Protein AF-A0A8J2WMW2-F1 (afdb_monomer_lite)

Foldseek 3Di:
DDDDDDDVDQADWDDDPLDPAIWGWDDKDKFADPDQAGDPDDDVNDHGRMDMDTDTAGCVLVDPVSRVVDDDPRHD

InterPro domains:
  IPR001148 Alpha carbonic anhydrase domain [PF00194] (10-72)
  IPR001148 Alpha carbonic anhydrase domain [PS51144] (1-76)
  IPR018338 Carbonic anhydrase, alpha-class, conserved site [PS00162] (39-55)
  IPR023561 Carbonic anhydrase, alpha-class [PTHR18952] (14-65)
  IPR036398 Alpha carbonic anhydrase domain superfamily [G3DSA:3.10.200.10] (1-73)
  IPR036398 Alpha carbonic anhydrase domain superfamily [SSF51069] (7-72)

Secondary structure (DSSP, 8-state):
------TTPPPPEEEETTEEEEEEEEEEEEEE-SSS---SS-BTTBPPSEEEEEEEEEGGGSSHHHHTT-------

Sequence (76 aa):
MKIEEGTSAELPFITGGGLSDRYNFVQLHFHWRESYFGSEHRINGEQYPAELHIVHYNSKYGSFNDALLHRDWDSD

pLDDT: mean 88.81, std 15.71, range [35.28, 98.44]

Organism: NCBI:txid27404

Radius of gyration: 16.11 Å; chains: 1; bounding box: 46×29×32 Å

Structure (mmCIF, N/CA/C/O backbone):
data_AF-A0A8J2WMW2-F1
#
_entry.id   AF-A0A8J2WMW2-F1
#
loop_
_atom_site.group_PDB
_atom_site.id
_atom_site.type_symbol
_atom_site.label_atom_id
_atom_site.label_alt_id
_atom_site.label_comp_id
_atom_site.label_asym_id
_atom_site.label_entity_id
_atom_site.label_seq_id
_atom_site.pdbx_PDB_ins_code
_atom_site.Cartn_x
_atom_site.Cartn_y
_atom_site.Cartn_z
_atom_site.occupancy
_atom_site.B_iso_or_equiv
_atom_site.auth_seq_id
_atom_site.auth_comp_id
_atom_site.auth_asym_id
_atom_site.auth_atom_id
_atom_site.pdbx_PDB_model_num
ATOM 1 N N . MET A 1 1 ? 19.002 6.360 16.168 1.00 42.03 1 MET A N 1
ATOM 2 C CA . MET A 1 1 ? 18.958 5.380 15.066 1.00 42.03 1 MET A CA 1
ATOM 3 C C . MET A 1 1 ? 19.955 5.849 14.023 1.00 42.03 1 MET A C 1
ATOM 5 O O . MET A 1 1 ? 19.754 6.917 13.465 1.00 42.03 1 MET A O 1
ATOM 9 N N . LYS A 1 2 ? 21.090 5.162 13.880 1.00 35.28 2 LYS A N 1
ATOM 10 C CA . LYS A 1 2 ? 22.052 5.443 12.808 1.00 35.28 2 LYS A CA 1
ATOM 11 C C . LYS A 1 2 ? 21.669 4.546 11.639 1.00 35.28 2 LYS A C 1
ATOM 13 O O . LYS A 1 2 ? 21.573 3.340 11.832 1.00 35.28 2 LYS A O 1
ATOM 18 N N . ILE A 1 3 ? 21.394 5.144 10.488 1.00 54.72 3 ILE A N 1
ATOM 19 C CA . ILE A 1 3 ? 21.294 4.408 9.233 1.00 54.72 3 ILE A CA 1
ATOM 20 C C . ILE A 1 3 ? 22.721 4.356 8.693 1.00 54.72 3 ILE A C 1
ATOM 22 O O . ILE A 1 3 ? 23.316 5.402 8.440 1.00 54.72 3 ILE A O 1
ATOM 26 N N . GLU A 1 4 ? 23.305 3.164 8.634 1.00 54.44 4 GLU A N 1
ATOM 27 C CA . GLU A 1 4 ? 24.580 2.950 7.951 1.00 54.44 4 GLU A CA 1
ATOM 28 C C . GLU A 1 4 ? 24.305 2.851 6.445 1.00 54.44 4 GLU A C 1
ATOM 30 O O . GLU A 1 4 ? 23.377 2.153 6.031 1.00 54.44 4 GLU A O 1
ATOM 35 N N . GLU A 1 5 ? 25.069 3.581 5.627 1.00 57.31 5 GLU A N 1
ATOM 36 C CA . GLU A 1 5 ? 24.938 3.543 4.168 1.00 57.31 5 GLU A CA 1
ATOM 37 C C . GLU A 1 5 ? 25.469 2.208 3.627 1.00 57.31 5 GLU A C 1
ATOM 39 O O . GLU A 1 5 ? 26.662 2.024 3.388 1.00 57.31 5 GLU A O 1
ATOM 44 N N . GLY A 1 6 ? 24.554 1.252 3.473 1.00 47.28 6 GLY A N 1
ATOM 45 C CA . GLY A 1 6 ? 24.790 -0.019 2.801 1.00 47.28 6 GLY A CA 1
ATOM 46 C C . GLY A 1 6 ? 24.703 0.125 1.281 1.00 47.28 6 GLY A C 1
ATOM 47 O O . GLY A 1 6 ? 23.758 0.707 0.750 1.00 47.28 6 GLY A O 1
ATOM 48 N N . THR A 1 7 ? 25.701 -0.435 0.597 1.00 54.47 7 THR A N 1
ATOM 49 C CA . THR A 1 7 ? 25.7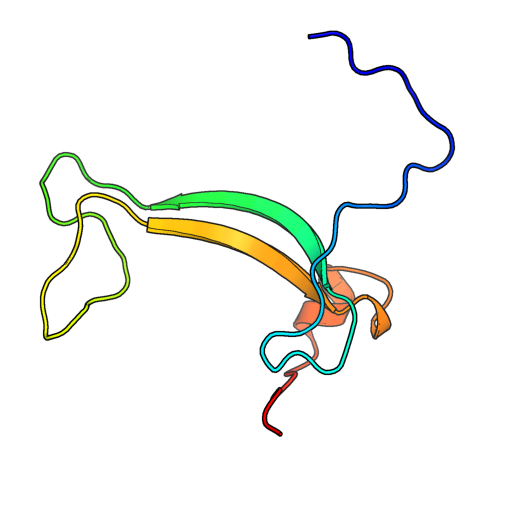66 -0.752 -0.842 1.00 54.47 7 THR A CA 1
ATOM 50 C C . THR A 1 7 ? 24.397 -0.850 -1.521 1.00 54.47 7 THR A C 1
ATOM 52 O O . THR A 1 7 ? 23.670 -1.771 -1.168 1.00 54.47 7 THR A O 1
ATOM 55 N N . SER A 1 8 ? 24.068 0.045 -2.475 1.00 60.91 8 SER A N 1
ATOM 56 C CA . SER A 1 8 ? 22.846 0.020 -3.322 1.00 60.91 8 SER A CA 1
ATOM 57 C C . SER A 1 8 ? 21.708 -0.801 -2.696 1.00 60.91 8 SER A C 1
ATOM 59 O O . SER A 1 8 ? 21.357 -1.861 -3.219 1.00 60.91 8 SER A O 1
ATOM 61 N N . ALA A 1 9 ? 21.260 -0.390 -1.504 1.00 68.19 9 ALA A N 1
ATOM 62 C CA . ALA A 1 9 ? 20.495 -1.269 -0.633 1.00 68.19 9 ALA A CA 1
ATOM 63 C C . ALA A 1 9 ? 19.219 -1.718 -1.347 1.00 68.19 9 ALA A C 1
ATOM 65 O O . ALA A 1 9 ? 18.388 -0.902 -1.749 1.00 68.19 9 ALA A O 1
ATOM 66 N N . GLU A 1 10 ? 19.107 -3.027 -1.543 1.00 82.69 10 GLU A N 1
ATOM 67 C CA . GLU A 1 10 ? 17.928 -3.655 -2.108 1.00 82.69 10 GLU A CA 1
ATOM 68 C C . GLU A 1 10 ? 16.693 -3.207 -1.313 1.00 82.69 10 GLU A C 1
ATOM 70 O O . GLU A 1 10 ? 16.656 -3.321 -0.086 1.00 82.69 10 GLU A O 1
ATOM 75 N N . LEU A 1 11 ? 15.699 -2.644 -2.006 1.00 90.38 11 LEU A N 1
ATOM 76 C CA . LEU A 1 11 ? 14.490 -2.148 -1.353 1.00 90.38 11 LEU A CA 1
ATOM 77 C C . LEU A 1 11 ? 13.749 -3.311 -0.675 1.00 90.38 11 LEU A C 1
ATOM 79 O O . LEU A 1 11 ? 13.640 -4.379 -1.291 1.00 90.38 11 LEU A O 1
ATOM 83 N N . PRO A 1 12 ? 13.180 -3.111 0.534 1.00 96.31 12 PRO A N 1
ATOM 84 C CA . PRO A 1 12 ? 12.247 -4.068 1.121 1.00 96.31 12 PRO A CA 1
ATOM 85 C C . PRO A 1 12 ? 11.141 -4.416 0.123 1.00 96.31 12 PRO A C 1
ATOM 87 O O . PRO A 1 12 ? 10.735 -3.564 -0.666 1.00 96.31 12 PRO A O 1
ATOM 90 N N . PHE A 1 13 ? 10.653 -5.653 0.130 1.00 96.75 13 PHE A N 1
ATOM 91 C CA . PHE A 1 13 ? 9.675 -6.104 -0.857 1.00 96.75 13 PHE A CA 1
ATOM 92 C C . PHE A 1 13 ? 8.725 -7.167 -0.304 1.00 96.75 13 PHE A C 1
ATOM 94 O O . PHE A 1 13 ? 9.016 -7.812 0.704 1.00 96.75 13 PHE A O 1
ATOM 101 N N . ILE A 1 14 ? 7.609 -7.369 -1.004 1.00 97.06 14 ILE A N 1
ATOM 102 C CA . ILE A 1 14 ? 6.640 -8.444 -0.762 1.00 97.06 14 ILE A CA 1
ATOM 103 C C . ILE A 1 14 ? 6.509 -9.349 -1.995 1.00 97.06 14 ILE A C 1
ATOM 105 O O . ILE A 1 14 ? 6.719 -8.911 -3.128 1.00 97.06 14 ILE A O 1
ATOM 109 N N . THR A 1 15 ? 6.186 -10.620 -1.750 1.00 96.50 15 THR A N 1
ATOM 110 C CA . THR A 1 15 ? 5.903 -11.673 -2.746 1.00 96.50 15 THR A CA 1
ATOM 111 C C . THR A 1 15 ? 4.891 -12.667 -2.159 1.00 96.50 15 THR A C 1
ATOM 113 O O . THR A 1 15 ? 4.716 -12.714 -0.938 1.00 96.50 15 THR A O 1
ATOM 116 N N . GLY A 1 16 ? 4.251 -13.483 -3.003 1.00 94.56 16 GLY A N 1
ATOM 117 C CA . GLY A 1 16 ? 3.275 -14.490 -2.573 1.00 94.56 16 GLY A CA 1
ATOM 118 C C . GLY A 1 16 ? 1.897 -13.898 -2.251 1.00 94.56 16 GLY A C 1
ATOM 119 O O . GLY A 1 16 ? 1.597 -12.771 -2.629 1.00 94.56 16 GLY A O 1
ATOM 120 N N . GLY A 1 17 ? 1.026 -14.664 -1.583 1.00 91.25 17 GLY A N 1
ATOM 121 C CA . GLY A 1 17 ? -0.308 -14.183 -1.179 1.00 91.25 17 GLY A CA 1
ATOM 122 C C . GLY A 1 17 ? -1.251 -13.823 -2.338 1.00 91.25 17 GLY A C 1
ATOM 123 O O . GLY A 1 17 ? -2.147 -13.010 -2.144 1.00 91.25 17 GLY A O 1
ATOM 124 N N . GLY A 1 18 ? -1.033 -14.405 -3.523 1.00 92.81 18 GLY A N 1
ATOM 125 C CA . GLY A 1 18 ? -1.763 -14.092 -4.758 1.00 92.81 18 GLY A CA 1
ATOM 126 C C . GLY A 1 18 ? -1.031 -13.129 -5.700 1.00 92.81 18 GLY A C 1
ATOM 127 O O . GLY A 1 18 ? -1.504 -12.912 -6.805 1.00 92.81 18 GLY A O 1
ATOM 128 N N . LEU A 1 19 ? 0.121 -12.574 -5.303 1.00 94.00 19 LEU A N 1
ATOM 129 C CA . LEU A 1 19 ? 0.938 -11.706 -6.158 1.00 94.00 19 LEU A CA 1
ATOM 130 C C . LEU A 1 19 ? 1.838 -12.533 -7.086 1.00 94.00 19 LEU A C 1
ATOM 132 O O . LEU A 1 19 ? 2.620 -13.362 -6.606 1.00 94.00 19 LEU A O 1
ATOM 136 N N . SER A 1 20 ? 1.771 -12.262 -8.391 1.00 93.94 20 SER A N 1
ATOM 137 C CA . SER A 1 20 ? 2.554 -12.968 -9.422 1.00 93.94 20 SER A CA 1
ATOM 138 C C . SER A 1 20 ? 4.036 -12.581 -9.419 1.00 93.94 20 SER A C 1
ATOM 140 O O . SER A 1 20 ? 4.901 -13.367 -9.803 1.00 93.94 20 SER A O 1
ATOM 142 N N . ASP A 1 21 ? 4.328 -11.357 -8.979 1.00 95.50 21 ASP A N 1
ATOM 143 C CA . ASP A 1 21 ? 5.636 -10.719 -9.083 1.00 95.50 21 ASP A CA 1
ATOM 144 C C . ASP A 1 21 ? 6.156 -10.231 -7.719 1.00 95.50 21 ASP A C 1
ATOM 146 O O . ASP A 1 21 ? 5.493 -10.301 -6.680 1.00 95.50 21 ASP A O 1
ATOM 150 N N . ARG A 1 22 ? 7.375 -9.684 -7.727 1.00 95.88 22 ARG A N 1
ATOM 151 C CA . ARG A 1 22 ? 7.954 -8.953 -6.598 1.00 95.88 22 ARG A CA 1
ATOM 152 C C . ARG A 1 22 ? 7.485 -7.504 -6.592 1.00 95.88 22 ARG A C 1
ATOM 154 O O . ARG A 1 22 ? 7.693 -6.782 -7.569 1.00 95.88 22 ARG A O 1
ATOM 161 N N . TYR A 1 23 ? 7.010 -7.046 -5.438 1.00 97.12 23 TYR A N 1
ATOM 162 C CA . TYR A 1 23 ? 6.584 -5.667 -5.229 1.00 97.12 23 TYR A CA 1
ATOM 163 C C . TYR A 1 23 ? 7.504 -4.939 -4.240 1.00 97.12 23 TYR A C 1
ATOM 165 O O . TYR A 1 23 ? 7.581 -5.305 -3.069 1.00 97.12 23 TYR A O 1
ATOM 173 N N . ASN A 1 24 ? 8.207 -3.905 -4.705 1.00 97.00 24 ASN A N 1
ATOM 174 C CA . ASN A 1 24 ? 9.178 -3.131 -3.927 1.00 97.00 24 ASN A CA 1
ATOM 175 C C . ASN A 1 24 ? 8.502 -2.026 -3.111 1.00 97.00 24 ASN A C 1
ATOM 177 O O . ASN A 1 24 ? 7.640 -1.312 -3.621 1.00 97.00 24 ASN A O 1
ATOM 181 N N . PHE A 1 25 ? 8.933 -1.859 -1.863 1.00 97.06 25 PHE A N 1
ATOM 182 C CA . PHE A 1 25 ? 8.445 -0.857 -0.923 1.00 97.06 25 PHE A CA 1
ATOM 183 C C . PHE A 1 25 ? 8.718 0.564 -1.418 1.00 97.06 25 PHE A C 1
ATOM 185 O O . PHE A 1 25 ? 9.793 0.865 -1.941 1.00 97.06 25 PHE A O 1
ATOM 192 N N . VAL A 1 26 ? 7.743 1.442 -1.196 1.00 97.06 26 VAL A N 1
ATOM 193 C CA . VAL A 1 26 ? 7.824 2.872 -1.515 1.00 97.06 26 VAL A CA 1
ATOM 194 C C . VAL A 1 26 ? 7.695 3.699 -0.250 1.00 97.06 26 VAL A C 1
ATOM 196 O O . VAL A 1 26 ? 8.539 4.541 0.043 1.00 97.06 26 VAL A O 1
ATOM 199 N N . GLN A 1 27 ? 6.603 3.486 0.479 1.00 97.44 27 GLN A N 1
ATOM 200 C CA . GLN A 1 27 ? 6.226 4.287 1.631 1.00 97.44 27 GLN A CA 1
ATOM 201 C C . GLN A 1 27 ? 5.198 3.552 2.484 1.00 97.44 27 GLN A C 1
ATOM 203 O O . GLN A 1 27 ? 4.602 2.557 2.064 1.00 97.44 27 GLN A O 1
ATOM 208 N N . LEU A 1 28 ? 4.978 4.086 3.679 1.00 98.00 28 LEU A N 1
ATOM 209 C CA . LEU A 1 28 ? 3.809 3.774 4.481 1.00 98.00 28 LEU A CA 1
ATOM 210 C C . LEU A 1 28 ? 3.154 5.063 4.966 1.00 98.00 28 LEU A C 1
ATOM 212 O O . LEU A 1 28 ? 3.837 6.069 5.179 1.00 98.00 28 LEU A O 1
ATOM 216 N N . HIS A 1 29 ? 1.846 5.025 5.178 1.00 98.19 29 HIS A N 1
ATOM 217 C CA . HIS A 1 29 ? 1.097 6.111 5.799 1.00 98.19 29 HIS A CA 1
ATOM 218 C C . HIS A 1 29 ? -0.170 5.580 6.466 1.00 98.19 29 HIS A C 1
ATOM 220 O O . HIS A 1 29 ? -0.661 4.502 6.138 1.00 98.19 29 HIS A O 1
ATOM 226 N N . PHE A 1 30 ? -0.689 6.345 7.420 1.00 97.62 30 PHE A N 1
ATOM 227 C CA . PHE A 1 30 ? -1.917 6.003 8.121 1.00 97.62 30 PHE A CA 1
ATOM 228 C C . PHE A 1 30 ? -3.049 6.918 7.665 1.00 97.62 30 PHE A C 1
ATOM 230 O O . PHE A 1 30 ? -2.852 8.122 7.495 1.00 97.62 30 PHE A O 1
ATOM 237 N N . HIS A 1 31 ? -4.243 6.351 7.574 1.00 97.19 31 HIS A N 1
ATOM 238 C CA . HIS A 1 31 ? -5.504 7.075 7.612 1.00 97.19 31 HIS A CA 1
ATOM 239 C C . HIS A 1 31 ? -6.082 6.930 9.012 1.00 97.19 31 HIS A C 1
ATOM 241 O O . HIS A 1 31 ? -6.203 5.820 9.530 1.00 97.19 31 HIS A O 1
ATOM 247 N N . TRP A 1 32 ? -6.393 8.048 9.657 1.00 96.62 32 TRP A N 1
ATOM 248 C CA . TRP A 1 32 ? -7.029 8.057 10.970 1.00 96.62 32 TRP A CA 1
ATOM 249 C C . TRP A 1 32 ? -7.906 9.295 11.135 1.00 96.62 32 TRP A C 1
ATOM 251 O O . TRP A 1 32 ? -7.806 10.269 10.384 1.00 96.62 32 TRP A O 1
ATOM 261 N N . ARG A 1 33 ? -8.772 9.265 12.147 1.00 93.38 33 ARG A N 1
ATOM 262 C CA . ARG A 1 33 ? -9.564 10.415 12.591 1.00 93.38 33 ARG A CA 1
ATOM 263 C C . ARG A 1 33 ? -9.479 10.534 14.107 1.00 93.38 33 ARG A C 1
ATOM 265 O O . ARG A 1 33 ? -9.023 9.622 14.783 1.00 93.38 33 ARG A O 1
ATOM 272 N N . GLU A 1 34 ? -9.933 11.663 14.640 1.00 88.88 34 GLU A N 1
ATOM 273 C CA . GLU A 1 34 ? -10.039 11.853 16.094 1.00 88.88 34 GLU A CA 1
ATOM 274 C C . GLU A 1 34 ? -11.105 10.941 16.733 1.00 88.88 34 GLU A C 1
ATOM 276 O O . GLU A 1 34 ? -11.085 10.709 17.938 1.00 88.88 34 GLU A O 1
ATOM 281 N N . SER A 1 35 ? -12.036 10.407 15.933 1.00 89.38 35 SER A N 1
ATOM 282 C CA . SER A 1 35 ? -13.064 9.457 16.367 1.00 89.38 35 SER A CA 1
ATOM 283 C C . SER A 1 35 ? -12.661 8.000 16.103 1.00 89.38 35 SER A C 1
ATOM 285 O O . SER A 1 35 ? -11.692 7.719 15.406 1.00 89.38 35 SER A O 1
ATOM 287 N N . TYR A 1 36 ? -13.469 7.050 16.583 1.00 89.31 36 TYR A N 1
ATOM 288 C CA . TYR A 1 36 ? -13.289 5.611 16.332 1.00 89.31 36 TYR A CA 1
ATOM 289 C C . TYR A 1 36 ? -13.537 5.168 14.874 1.00 89.31 36 TYR A C 1
ATOM 291 O O . TYR A 1 36 ? -13.480 3.979 14.581 1.00 89.31 36 TYR A O 1
ATOM 299 N N . PHE A 1 37 ? -13.811 6.100 13.958 1.00 93.06 37 PHE A N 1
ATOM 300 C CA . PHE A 1 37 ? -14.199 5.832 12.572 1.00 93.06 37 PHE A CA 1
ATOM 301 C C . PHE A 1 37 ? -13.160 6.390 11.590 1.00 93.06 37 PHE A C 1
ATOM 303 O O . PHE A 1 37 ? -13.457 7.318 10.838 1.00 93.06 37 PHE A O 1
ATOM 310 N N . GLY A 1 38 ? -11.932 5.879 11.645 1.00 94.88 38 GLY A N 1
ATO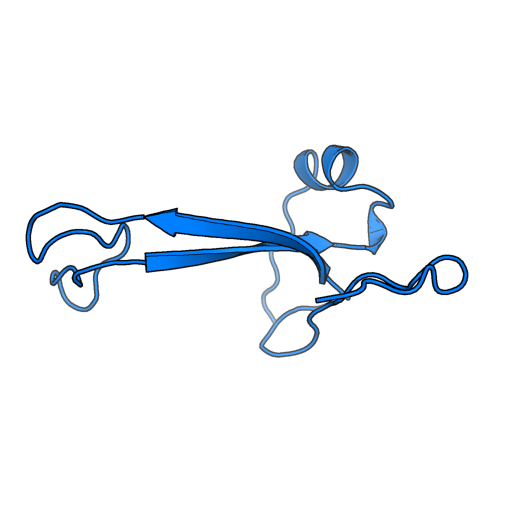M 311 C CA . GLY A 1 38 ? -10.792 6.412 10.898 1.00 94.88 38 GLY A CA 1
ATOM 312 C C . GLY A 1 38 ? -10.313 5.579 9.709 1.00 94.88 38 GLY A C 1
ATOM 313 O O . GLY A 1 38 ? -9.632 6.142 8.858 1.00 94.88 38 GLY A O 1
ATOM 314 N N . SER A 1 39 ? -10.657 4.290 9.625 1.00 97.38 39 SER A N 1
ATOM 315 C CA . SER A 1 39 ? -10.310 3.442 8.477 1.00 97.38 39 SER A CA 1
ATOM 316 C C . SER A 1 39 ? -11.091 3.837 7.224 1.00 97.38 39 SER A C 1
ATOM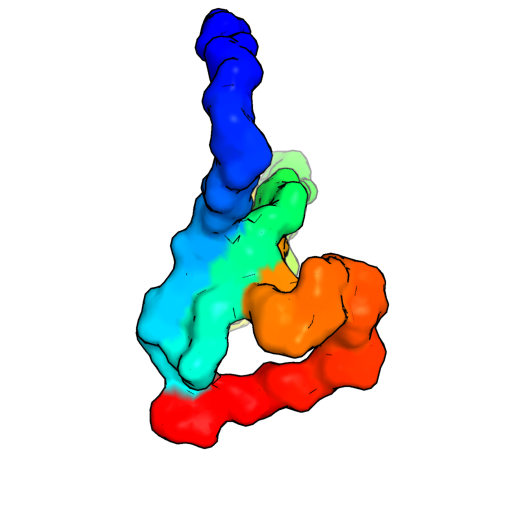 318 O O . SER A 1 39 ? -12.233 4.289 7.317 1.00 97.38 39 SER A O 1
ATOM 320 N N . GLU A 1 40 ? -10.492 3.643 6.052 1.00 96.44 40 GLU A N 1
ATOM 321 C CA . GLU A 1 40 ? -11.159 3.873 4.768 1.00 96.44 40 GLU A CA 1
ATOM 322 C C . GLU A 1 40 ? -12.048 2.675 4.409 1.00 96.44 40 GLU A C 1
ATOM 324 O O . GLU A 1 40 ? -13.227 2.828 4.073 1.00 96.44 40 GLU A O 1
ATOM 329 N N . HIS A 1 41 ? -11.505 1.465 4.547 1.00 96.69 41 HIS A N 1
ATOM 330 C CA . HIS A 1 41 ? -12.223 0.216 4.360 1.00 96.69 41 HIS A CA 1
ATOM 331 C C . HIS A 1 41 ? -13.103 -0.126 5.563 1.00 96.69 41 HIS A C 1
ATOM 333 O O . HIS A 1 41 ? -12.884 0.306 6.701 1.00 96.69 41 HIS A O 1
ATOM 339 N N . ARG A 1 42 ? -14.121 -0.948 5.286 1.00 96.81 42 ARG A N 1
ATOM 340 C CA . ARG A 1 42 ? -15.102 -1.428 6.259 1.00 96.81 42 ARG A CA 1
ATOM 341 C C . ARG A 1 42 ? -15.176 -2.942 6.255 1.00 96.81 42 ARG A C 1
ATOM 343 O O . ARG A 1 42 ? -15.192 -3.548 5.187 1.00 96.81 42 ARG A O 1
ATOM 350 N N . ILE A 1 43 ? -15.339 -3.537 7.431 1.00 96.56 43 ILE A N 1
ATOM 351 C CA . ILE A 1 43 ? -15.646 -4.963 7.578 1.00 96.56 43 ILE A CA 1
ATOM 352 C C . ILE A 1 43 ? -17.093 -5.064 8.048 1.00 96.56 43 ILE A C 1
ATOM 354 O O . ILE A 1 43 ? -17.448 -4.524 9.090 1.00 96.56 43 ILE A O 1
ATOM 358 N N . ASN A 1 44 ? -17.959 -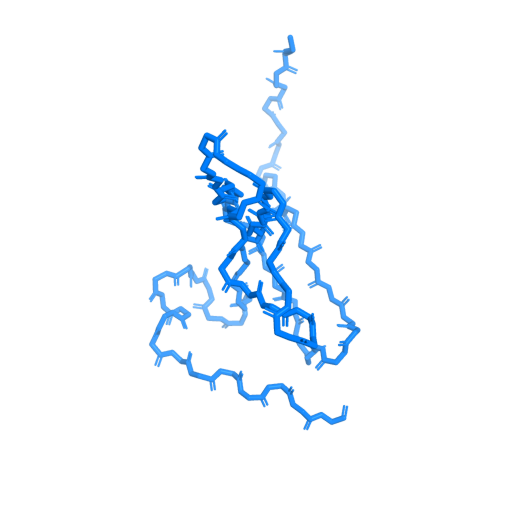5.694 7.248 1.00 96.69 44 ASN A N 1
ATOM 359 C CA . ASN A 1 44 ? -19.397 -5.817 7.534 1.00 96.69 44 ASN A CA 1
ATOM 360 C C . ASN A 1 44 ? -20.100 -4.472 7.839 1.00 96.69 44 ASN A C 1
ATOM 362 O O . ASN A 1 44 ? -21.045 -4.413 8.619 1.00 96.69 44 ASN A O 1
ATOM 366 N N . GLY A 1 45 ? -19.634 -3.383 7.217 1.00 96.06 45 GLY A N 1
ATOM 367 C CA . GLY A 1 45 ? -20.162 -2.025 7.404 1.00 96.06 45 GLY A CA 1
ATOM 368 C C . GLY A 1 45 ? -19.484 -1.204 8.510 1.00 96.06 45 GLY A C 1
ATOM 369 O O . GLY A 1 45 ? -19.657 0.020 8.541 1.00 96.06 45 GLY A O 1
ATOM 370 N N . GLU A 1 46 ? -18.662 -1.822 9.359 1.00 94.88 46 GLU A N 1
ATOM 371 C CA . GLU A 1 46 ? -17.958 -1.171 10.469 1.00 94.88 46 GLU A CA 1
ATOM 372 C C . GLU A 1 46 ? -16.599 -0.598 10.032 1.00 94.88 46 GLU A C 1
ATOM 374 O O . GLU A 1 46 ? -15.868 -1.242 9.281 1.00 94.88 46 GLU A O 1
ATOM 379 N N . GLN A 1 47 ? -16.272 0.618 10.490 1.00 96.81 47 GLN A N 1
ATOM 380 C CA . GLN A 1 47 ? -14.933 1.218 10.351 1.00 96.81 47 GLN A CA 1
ATOM 381 C C . GLN A 1 47 ? -14.157 1.049 11.654 1.00 96.81 47 GLN A C 1
ATOM 383 O O . GLN A 1 47 ? -14.743 1.089 12.734 1.00 96.81 47 GLN A O 1
ATOM 388 N N . TYR A 1 48 ? -12.839 0.960 11.536 1.00 95.94 48 TYR A N 1
ATOM 389 C CA . TYR A 1 48 ? -11.901 0.875 12.648 1.00 95.94 48 TYR A CA 1
ATOM 390 C C . TYR A 1 48 ? -11.250 2.238 12.930 1.00 95.94 48 TYR A C 1
ATOM 392 O O . TYR A 1 48 ? -11.357 3.154 12.110 1.00 95.94 48 TYR A O 1
ATOM 400 N N . PRO A 1 49 ? -10.548 2.409 14.066 1.00 97.38 49 PRO A N 1
ATOM 401 C CA . PRO A 1 49 ? -9.964 3.702 14.435 1.00 97.38 49 PRO A CA 1
ATOM 402 C C . PRO A 1 49 ? -8.910 4.244 13.458 1.00 97.38 49 PRO A C 1
ATOM 404 O O . PRO A 1 49 ? -8.732 5.456 13.367 1.00 97.38 49 PRO A O 1
ATOM 407 N N . ALA A 1 50 ? -8.217 3.370 12.728 1.00 97.00 50 ALA A N 1
ATOM 408 C CA . ALA A 1 50 ? -7.220 3.747 11.734 1.00 97.00 50 ALA A CA 1
ATOM 409 C C . ALA A 1 50 ? -7.022 2.633 10.695 1.00 97.00 50 ALA A C 1
ATOM 411 O O . ALA A 1 50 ? -7.378 1.479 10.936 1.00 97.00 50 ALA A O 1
ATOM 412 N N . GLU A 1 51 ? -6.401 2.980 9.574 1.00 98.44 51 GLU A N 1
ATOM 413 C CA . GLU A 1 51 ? -5.949 2.064 8.528 1.00 98.44 51 GLU A CA 1
ATOM 414 C C . GLU A 1 51 ? -4.510 2.402 8.130 1.00 98.44 51 GLU A C 1
ATOM 416 O O . GLU A 1 51 ? -4.163 3.569 7.968 1.00 98.44 51 GLU A O 1
ATOM 421 N N . LEU A 1 52 ? -3.656 1.385 8.000 1.00 98.06 52 LEU A N 1
ATOM 422 C CA . LEU A 1 52 ? -2.271 1.533 7.554 1.00 98.06 52 LEU A CA 1
ATOM 423 C C . LEU A 1 52 ? -2.167 1.094 6.096 1.00 98.06 52 LEU A C 1
ATOM 425 O O . LEU A 1 52 ? -2.454 -0.057 5.771 1.00 98.06 52 LEU A O 1
ATOM 429 N N . HIS A 1 53 ? -1.688 1.986 5.238 1.00 98.44 53 HIS A N 1
ATOM 430 C CA . HIS A 1 53 ? -1.305 1.662 3.870 1.00 98.44 53 HIS A CA 1
ATOM 431 C C . HIS A 1 53 ? 0.207 1.466 3.801 1.00 98.44 53 HIS A C 1
ATOM 433 O O . HIS A 1 53 ? 0.966 2.370 4.149 1.00 98.44 53 HIS A O 1
ATOM 439 N N . ILE A 1 54 ? 0.643 0.292 3.336 1.00 98.06 54 ILE A N 1
ATOM 440 C CA . ILE A 1 54 ? 2.045 0.000 3.005 1.00 98.06 54 ILE A CA 1
ATOM 441 C C . ILE A 1 54 ? 2.131 -0.145 1.487 1.00 98.06 54 ILE A C 1
ATOM 443 O O . ILE A 1 54 ? 1.709 -1.153 0.916 1.00 98.06 54 ILE A O 1
ATOM 447 N N . VAL A 1 55 ? 2.638 0.889 0.826 1.00 97.50 55 VAL A N 1
ATOM 448 C CA . VAL A 1 55 ? 2.595 1.005 -0.631 1.00 97.50 55 VAL A CA 1
ATOM 449 C C . VAL A 1 55 ? 3.824 0.353 -1.246 1.00 97.50 55 VAL A C 1
ATOM 451 O O . VAL A 1 55 ? 4.962 0.661 -0.880 1.00 97.50 55 VAL A O 1
ATOM 454 N N . HIS A 1 56 ? 3.572 -0.516 -2.221 1.00 97.50 56 HIS A N 1
ATOM 455 C CA . HIS A 1 56 ? 4.592 -1.177 -3.021 1.00 97.50 56 HIS A CA 1
ATOM 456 C C . HIS A 1 56 ? 4.285 -1.014 -4.517 1.00 97.50 56 HIS A C 1
ATOM 458 O O . HIS A 1 56 ? 3.129 -0.817 -4.887 1.00 97.50 56 HIS A O 1
ATOM 464 N N . TYR A 1 57 ? 5.299 -1.125 -5.376 1.00 96.56 57 TYR A N 1
ATOM 465 C CA . TYR A 1 57 ? 5.129 -1.197 -6.834 1.00 96.56 57 TYR A CA 1
ATOM 466 C C . TYR A 1 57 ? 5.704 -2.478 -7.402 1.00 96.56 57 TYR A C 1
ATOM 468 O O . TYR A 1 57 ? 6.713 -2.977 -6.901 1.00 96.56 57 TYR A O 1
ATOM 476 N N . ASN A 1 58 ? 5.101 -2.975 -8.479 1.00 96.94 58 ASN A N 1
ATOM 477 C CA . ASN A 1 58 ? 5.616 -4.137 -9.177 1.00 96.94 58 ASN A CA 1
ATOM 478 C C . ASN A 1 58 ? 6.982 -3.822 -9.798 1.00 96.94 58 ASN A C 1
ATOM 480 O O . ASN A 1 58 ? 7.117 -2.961 -10.672 1.00 96.94 58 ASN A O 1
ATOM 484 N N . SER A 1 59 ? 8.005 -4.535 -9.336 1.00 95.94 59 SER A N 1
ATOM 485 C CA . SER A 1 59 ? 9.395 -4.314 -9.731 1.00 95.94 59 SER A CA 1
ATOM 486 C C . SER A 1 59 ? 9.651 -4.554 -11.223 1.00 95.94 59 SER A C 1
ATOM 488 O O . SER A 1 59 ? 10.613 -3.998 -11.755 1.00 95.94 59 SER A O 1
ATOM 490 N N . LYS A 1 60 ? 8.775 -5.289 -11.929 1.00 96.25 60 LYS A N 1
ATOM 491 C CA . LYS A 1 60 ? 8.903 -5.538 -13.376 1.00 96.25 60 LYS A CA 1
ATOM 492 C C . LYS A 1 60 ? 8.846 -4.272 -14.235 1.00 96.25 60 LYS A C 1
ATOM 494 O O . LYS A 1 60 ? 9.363 -4.276 -15.348 1.00 96.25 60 LYS A O 1
ATOM 499 N N . TYR A 1 61 ? 8.259 -3.191 -13.720 1.00 96.75 61 TYR A N 1
ATOM 500 C CA . TYR A 1 61 ? 8.162 -1.906 -14.420 1.00 96.75 61 TYR A CA 1
ATOM 501 C C . TYR A 1 61 ? 9.351 -0.973 -14.158 1.00 96.75 61 TYR A C 1
ATOM 503 O O . TYR A 1 61 ? 9.404 0.122 -14.702 1.00 96.75 61 TYR A O 1
ATOM 511 N N . GLY A 1 62 ? 10.320 -1.382 -13.332 1.00 94.50 62 GLY A N 1
ATOM 512 C CA . GLY A 1 62 ? 11.563 -0.645 -13.087 1.00 94.50 62 GLY A CA 1
ATOM 513 C C . GLY A 1 62 ? 11.440 0.553 -12.138 1.00 94.50 62 GLY A C 1
ATOM 514 O O . GLY A 1 62 ? 12.356 0.783 -11.350 1.00 94.50 62 GLY A O 1
ATOM 515 N N . SER A 1 63 ? 10.323 1.287 -12.148 1.00 94.75 63 SER A N 1
ATOM 516 C CA . SER A 1 63 ? 10.090 2.418 -11.243 1.00 94.75 63 SER A CA 1
ATOM 517 C C . SER A 1 63 ? 8.643 2.512 -10.749 1.00 94.75 63 SER A C 1
ATOM 519 O O . SER A 1 63 ? 7.718 1.995 -11.375 1.00 94.75 63 SER A O 1
ATOM 521 N N . PHE A 1 64 ? 8.437 3.216 -9.627 1.00 95.19 64 PHE A N 1
ATOM 522 C CA . PHE A 1 64 ? 7.094 3.512 -9.115 1.00 95.19 64 PHE A CA 1
ATOM 523 C C . PHE A 1 64 ? 6.250 4.266 -10.150 1.00 95.19 64 PHE A C 1
ATOM 525 O O . PHE A 1 64 ? 5.101 3.906 -10.373 1.00 95.19 64 PHE A O 1
ATOM 532 N N . ASN A 1 65 ? 6.825 5.278 -10.809 1.00 97.00 65 ASN A N 1
ATOM 533 C CA . ASN A 1 65 ? 6.103 6.106 -11.777 1.00 97.00 65 ASN A CA 1
ATOM 534 C C . ASN A 1 65 ? 5.679 5.314 -13.014 1.00 97.00 65 ASN A C 1
ATOM 536 O O . ASN A 1 65 ? 4.567 5.506 -13.497 1.00 97.00 65 ASN A O 1
ATOM 540 N N . ASP A 1 66 ? 6.538 4.417 -13.498 1.00 97.56 66 ASP A N 1
ATOM 541 C CA . ASP A 1 66 ? 6.198 3.560 -14.632 1.00 97.56 66 ASP A CA 1
ATOM 542 C C . ASP A 1 66 ? 5.109 2.560 -14.234 1.00 97.56 66 ASP A C 1
ATOM 544 O O . ASP A 1 66 ? 4.138 2.388 -14.966 1.00 97.56 66 ASP A O 1
ATOM 548 N N . ALA A 1 67 ? 5.189 1.981 -13.030 1.00 97.06 67 ALA A N 1
ATOM 549 C CA . ALA A 1 67 ? 4.177 1.055 -12.522 1.00 97.06 67 ALA A CA 1
ATOM 550 C C . ALA A 1 67 ? 2.765 1.667 -12.442 1.00 97.06 67 ALA A C 1
ATOM 552 O O . ALA A 1 67 ? 1.788 0.950 -12.646 1.00 97.06 67 ALA A O 1
ATOM 553 N N . LEU A 1 68 ? 2.631 2.982 -12.218 1.00 95.75 68 LEU A N 1
ATOM 554 C CA . LEU A 1 68 ? 1.329 3.674 -12.213 1.00 95.75 68 LEU A CA 1
ATOM 555 C C . LEU A 1 68 ? 0.595 3.612 -13.564 1.00 95.75 68 LEU A C 1
ATOM 557 O O . LEU A 1 68 ? -0.617 3.827 -13.612 1.00 95.75 68 LEU A O 1
ATOM 561 N N . LEU A 1 69 ? 1.307 3.337 -14.660 1.00 97.00 69 LEU A N 1
ATOM 562 C CA . LEU A 1 69 ? 0.738 3.224 -16.006 1.00 97.00 69 LEU A CA 1
ATOM 563 C C . LEU A 1 69 ? 0.132 1.842 -16.282 1.00 97.00 69 LEU A C 1
ATOM 565 O O . LEU A 1 69 ? -0.495 1.641 -17.324 1.00 97.00 69 LEU A O 1
ATOM 569 N N . HIS A 1 70 ? 0.304 0.894 -15.362 1.00 95.44 70 HIS A N 1
ATOM 570 C CA . HIS A 1 70 ? -0.094 -0.490 -15.538 1.00 95.44 70 HIS A CA 1
ATOM 571 C C . HIS A 1 70 ? -1.103 -0.921 -14.475 1.00 95.44 70 HIS A C 1
ATOM 573 O O . HIS A 1 70 ? -1.018 -0.560 -13.304 1.00 95.44 70 HIS A O 1
ATOM 579 N N . ARG A 1 71 ? -2.080 -1.726 -14.895 1.00 92.44 71 ARG A N 1
ATOM 580 C CA . ARG A 1 71 ? -3.002 -2.407 -13.987 1.00 92.44 71 ARG A CA 1
ATOM 581 C C . ARG A 1 71 ? -2.601 -3.867 -13.917 1.00 92.44 71 ARG A C 1
ATOM 583 O O . ARG A 1 71 ? -2.860 -4.608 -14.861 1.00 92.44 71 ARG A O 1
ATOM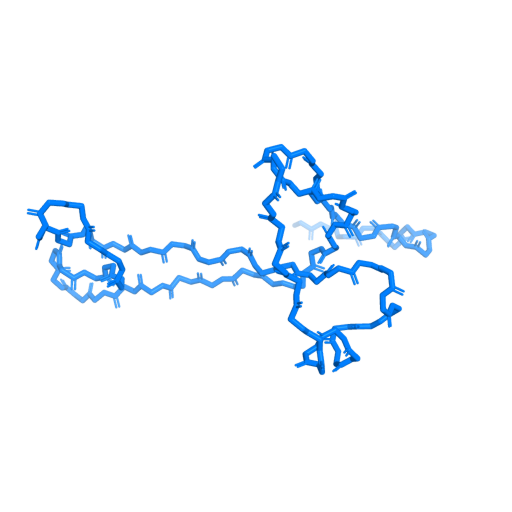 590 N N . ASP A 1 72 ? -2.011 -4.260 -12.799 1.00 89.19 72 ASP A N 1
ATOM 591 C CA . ASP A 1 72 ? -1.779 -5.665 -12.492 1.00 89.19 72 ASP A CA 1
ATOM 592 C C . ASP A 1 72 ? -3.047 -6.231 -11.851 1.00 89.19 72 ASP A C 1
ATOM 594 O O . ASP A 1 72 ? -3.382 -5.932 -10.705 1.00 89.19 72 ASP A O 1
ATOM 598 N N . TRP A 1 73 ? -3.807 -6.993 -12.635 1.00 81.62 73 TRP A N 1
ATOM 599 C CA . TRP A 1 73 ? -4.852 -7.844 -12.086 1.00 81.62 73 TRP A CA 1
ATOM 600 C C . TRP A 1 73 ? -4.200 -9.164 -11.680 1.00 81.62 73 TRP A C 1
ATOM 602 O O . TRP A 1 73 ? -4.089 -10.085 -12.484 1.00 81.62 73 TRP A O 1
ATOM 612 N N . ASP A 1 74 ? -3.716 -9.215 -10.445 1.00 72.06 74 ASP A N 1
ATOM 613 C CA . ASP A 1 74 ? -3.190 -10.434 -9.842 1.00 72.06 74 ASP A CA 1
ATOM 614 C C . ASP A 1 74 ? -4.373 -11.282 -9.349 1.00 72.06 74 ASP A C 1
ATOM 616 O O . ASP A 1 74 ? -4.941 -11.045 -8.280 1.00 72.06 74 ASP A O 1
ATOM 620 N N . SER A 1 75 ? -4.801 -12.236 -10.174 1.00 59.09 75 SER A N 1
ATOM 621 C CA . SER A 1 75 ? -5.700 -13.310 -9.757 1.00 59.09 75 SER A CA 1
ATOM 622 C C . SER A 1 75 ? -5.310 -14.614 -10.446 1.00 59.09 75 SER A C 1
ATOM 624 O O . SER A 1 75 ? -5.639 -14.803 -11.616 1.00 59.09 75 SER A O 1
ATOM 626 N N . ASP A 1 76 ? -4.668 -15.497 -9.690 1.00 47.09 76 ASP A N 1
ATOM 627 C CA . ASP A 1 76 ? -4.656 -16.948 -9.892 1.00 47.09 76 ASP A CA 1
ATOM 628 C C . ASP A 1 76 ? -4.864 -17.627 -8.529 1.00 47.09 76 ASP A C 1
ATOM 630 O O . ASP A 1 76 ? -4.194 -17.219 -7.548 1.00 47.09 76 ASP A O 1
#

=== Feature glossary ===
Annotated list of the representations used here:

Nearest PDB structures. The Foldseek neighbor list gives the closest experimentally determined structures in the PDB, ranked by structural alignment. TM-score near 1 means near-identical fold; near 0.3 means only rough topology match. This is how one finds what a novel AlphaFold prediction most resembles in the solved-structure universe.

Foldseek 3Di. Foldseek's 3Di representation compresses backbone geometry into a per-residue letter drawn from a learned twenty-state alphabet. It captures the tertiary interaction pattern around each residue — which residues are packed against it in space, regardless of where they are in sequence.

Radius of gyration, Cα contacts, bounding box. Radius of gyration (Rg) is the root-mean-square distance of Cα atoms from their centroid — a single number for overall size and compactness. A globular domain of N residues has Rg ≈ 2.2·N^0.38 Å; an extended or disordered chain has a much larger Rg. The Cα contact count is the number of residue pairs whose Cα atoms are within 8 Å and are more than four positions apart in sequence — a standard proxy for tertiary packing density. The bounding box is the smallest axis-aligned box enclosing all Cα atoms.

InterPro / GO / CATH / organism. The annotation block draws on four external resources. InterPro: which protein families and domains the sequence belongs to. GO: standardized terms for what the protein does, what process it participates in, and where in the cell it acts. CATH: which structural fold it has in the CATH hierarchy. Organism: the species of origin.

mmCIF coordinates. The mmCIF block holds the 3D Cartesian coordinates of each backbone atom (N, Cα, C, O) in ångströms. mmCIF is the PDB's canonical archive format — a tagged-loop text representation of the atomic model.

pLDDT. pLDDT is the predicted lDDT-Cα score: AlphaFold's confidence that the local environment of each residue (all inter-atomic distances within 15 Å) is correctly placed. It is a per-residue number between 0 and 100, with higher meaning more reliable.

Backbone torsions (φ/ψ). φ (phi) and ψ (psi) are the two rotatable backbone dihedrals per residue: φ is the C(i-1)–N–Cα–C torsion, ψ is the N–Cα–C–N(i+1) torsion, both in degrees on (−180°, 180°]. α-helical residues cluster near (−60°, −45°); β-strand residues near (−120°, +130°). A Ramachandran plot is simply a scatter of (φ, ψ) for every residue.

B-factor. For experimental (PDB) structures, the B-factor (temperature factor) quantifies the positional spread of each atom in the crystal — a combination of thermal vibration and static disorder — in units of Å². High B-factors mark flexible loops or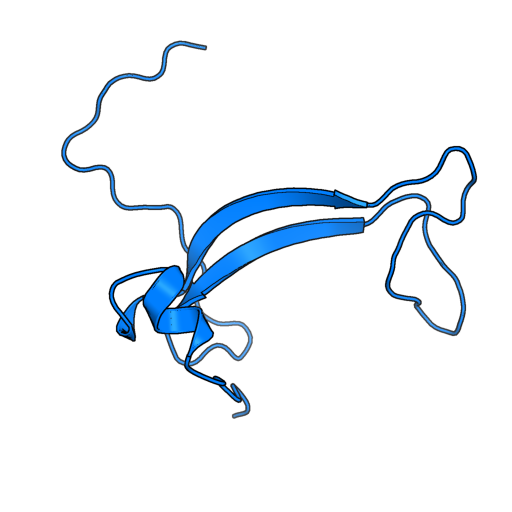 poorly resolved regions; low B-factors mark the rigid, well-ordered core.

Secondary structure (3-state, P-SEA). SS3 is a coarse helix/strand/coil call (letters a/b/c) made by the P-SEA algorithm from inter-Cα distances and dihedrals. It is less detailed than DSSP but needs only Cα positions.

Predicted aligned error. Predicted aligned error is AlphaFold's pairwise confidence. Unlike pLDDT (per-residue), PAE is per-residue-pair and captures whether two parts of the structure are correctly placed relative to each other. Units are ångströms of expected positional error.

Solvent-accessible surface area. Solvent-accessible surface area (SASA) is the area in Å² traced out by the centre of a 1.4 Å probe sphere (a water molecule) rolled over the protein's van der Waals surface (Shrake–Rupley / Lee–Richards construction). Buried residues have near-zero SASA; fully exposed residues can exceed 200 Å². The total SASA scales roughly with the number of surface residues.

Secondary structure (8-state, DSSP). The SS8 string is DSSP's per-residue secondary-structure call. α-helix (H) means an i→i+4 H-bond ladder; β-strand (E) means the residue participates in a β-sheet; 3₁₀ (G) and π (I) are tighter and wider helices; T/S are turns/bends; '-' is loop.

Rendered structure images. Structure images are PyMOL renders from six orthogonal camera directions. Cartoon representation draws helices as coils and strands as arrows; sticks shows the backbone as bonds; surface shows the solvent-excluded envelope. Rainbow coloring maps sequence position to hue (blue→red, N→C); chain coloring assigns a distinct color per polypeptide.

Sequence. The amino-acid sequence is the protein's primary structure: the linear order of residues from the N-terminus to the C-terminus, written in one-letter code. Everything else here — the 3D coordinates, the secondary structure, the domain annotations — is ultimately a consequence of this string.

Contact-map, Ramachandran, and PAE plots. Three diagnostic plots accompany the record. The Cα contact map visualizes the tertiary structure as a 2D adjacency matrix (8 Å cutoff, sequence-local contacts suppressed). The Ramachandran plot shows the distribution of backbone (φ, ψ) torsions, with points in the α and β basins reflecting secondary structure content. The PAE plot shows AlphaFold's inter-residue confidence as a color matrix.